Protein AF-A0AAW2RZV4-F1 (afdb_monomer_lite)

Structure (mmCIF, N/CA/C/O backbone):
data_AF-A0AAW2RZV4-F1
#
_entry.id   AF-A0AAW2RZV4-F1
#
loop_
_atom_site.group_PDB
_atom_site.id
_atom_site.type_symbol
_atom_site.label_atom_id
_atom_site.label_alt_id
_atom_site.label_comp_id
_atom_site.label_asym_id
_atom_site.label_entity_id
_atom_site.label_seq_id
_atom_site.pdbx_PDB_ins_code
_atom_site.Cartn_x
_atom_site.Cartn_y
_atom_site.Cartn_z
_atom_site.occupancy
_atom_site.B_iso_or_equiv
_atom_site.auth_seq_id
_atom_site.auth_comp_id
_atom_site.auth_asym_id
_atom_site.auth_atom_id
_atom_site.pdbx_PDB_model_num
ATOM 1 N N . MET A 1 1 ? -3.077 7.391 12.873 1.00 54.28 1 MET A N 1
ATOM 2 C CA . MET A 1 1 ? -4.178 7.948 13.692 1.00 54.28 1 MET A CA 1
ATOM 3 C C . MET A 1 1 ? -4.314 7.131 14.976 1.00 54.28 1 MET A C 1
ATOM 5 O O . MET A 1 1 ? -4.955 6.090 14.936 1.00 54.28 1 MET A O 1
ATOM 9 N N . PRO A 1 2 ? -3.688 7.550 16.088 1.00 67.94 2 PRO A N 1
ATOM 10 C CA . PRO A 1 2 ? -3.697 6.785 17.342 1.00 67.94 2 PRO A CA 1
ATOM 11 C C . PRO A 1 2 ? -5.075 6.749 18.022 1.00 67.94 2 PRO A C 1
ATOM 13 O O . PRO A 1 2 ? -5.422 5.742 18.627 1.00 67.94 2 PRO A O 1
ATOM 16 N N . THR A 1 3 ? -5.886 7.797 17.849 1.00 74.25 3 THR A N 1
ATOM 17 C CA . THR A 1 3 ? -7.241 7.918 18.418 1.00 74.25 3 THR A CA 1
ATOM 18 C C . THR A 1 3 ? -8.205 6.838 17.929 1.00 74.25 3 THR A C 1
ATOM 20 O O . THR A 1 3 ? -9.014 6.329 18.693 1.00 74.25 3 THR A O 1
ATOM 23 N N . ILE A 1 4 ? -8.103 6.441 16.660 1.00 71.94 4 ILE A N 1
ATOM 24 C CA . ILE A 1 4 ? -8.940 5.374 16.095 1.00 71.94 4 ILE A CA 1
ATOM 25 C C . ILE A 1 4 ? -8.493 4.011 16.635 1.00 71.94 4 ILE A C 1
ATOM 27 O O . ILE A 1 4 ? -9.319 3.169 16.976 1.00 71.94 4 ILE A O 1
ATOM 31 N N . THR A 1 5 ? -7.183 3.794 16.756 1.00 69.06 5 THR A N 1
ATOM 32 C CA . THR A 1 5 ? -6.635 2.541 17.280 1.00 69.06 5 THR A CA 1
ATOM 33 C C . THR A 1 5 ? -6.980 2.345 18.760 1.00 69.06 5 THR A C 1
ATOM 35 O O . THR A 1 5 ? -7.337 1.233 19.141 1.00 69.06 5 THR A O 1
ATOM 38 N N . SER A 1 6 ? -6.941 3.403 19.580 1.00 74.19 6 SER A N 1
ATOM 39 C CA . SER A 1 6 ? -7.312 3.331 21.001 1.00 74.19 6 SER A CA 1
ATOM 40 C C . SER A 1 6 ? -8.800 3.067 21.221 1.00 74.19 6 SER A C 1
ATOM 42 O O . SER A 1 6 ? -9.150 2.320 22.129 1.00 74.19 6 SER A O 1
ATOM 44 N N . GLU A 1 7 ? -9.669 3.645 20.387 1.00 72.38 7 GLU A N 1
ATOM 45 C CA . GLU A 1 7 ? -11.123 3.439 20.455 1.00 72.38 7 GLU A CA 1
ATOM 46 C C . GLU A 1 7 ? -11.537 2.026 20.013 1.00 72.38 7 GLU A C 1
ATOM 48 O O . GLU A 1 7 ? -12.475 1.458 20.566 1.00 72.38 7 GLU A O 1
ATOM 53 N N . ILE A 1 8 ? -10.847 1.440 19.026 1.00 74.44 8 ILE A N 1
ATOM 54 C CA . ILE A 1 8 ? -11.204 0.124 18.467 1.00 74.44 8 ILE A CA 1
ATOM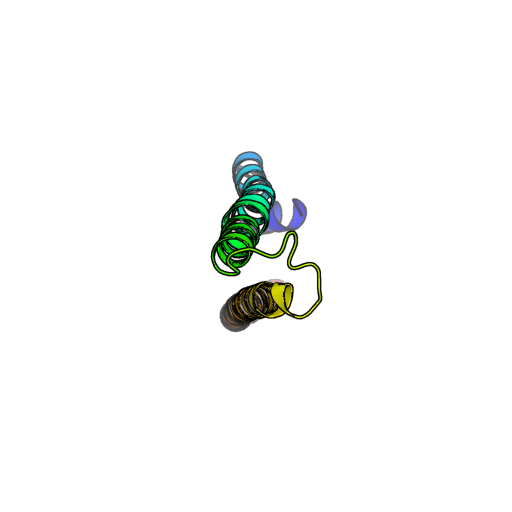 55 C C . ILE A 1 8 ? -10.580 -1.035 19.257 1.00 74.44 8 ILE A C 1
ATOM 57 O O . ILE A 1 8 ? -11.241 -2.049 19.470 1.00 74.44 8 ILE A O 1
ATOM 61 N N . PHE A 1 9 ? -9.316 -0.913 19.676 1.00 69.31 9 PHE A N 1
ATOM 62 C CA . PHE A 1 9 ? -8.557 -2.013 20.292 1.00 69.31 9 PHE A CA 1
ATOM 63 C C . PHE A 1 9 ? -8.308 -1.835 21.796 1.00 69.31 9 PHE A C 1
ATOM 65 O O . PHE A 1 9 ? -7.799 -2.747 22.448 1.00 69.31 9 PHE A O 1
ATOM 72 N N . GLY A 1 10 ? -8.671 -0.682 22.363 1.00 72.25 10 GLY A N 1
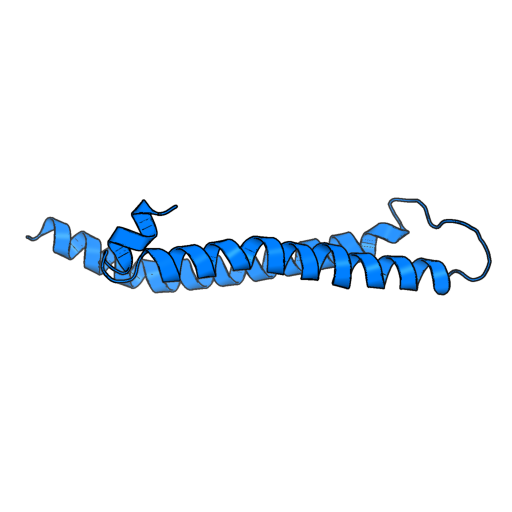ATOM 73 C CA . GLY A 1 10 ? -8.368 -0.340 23.748 1.00 72.25 10 GLY A CA 1
ATOM 74 C C . GLY A 1 10 ? -6.907 0.072 23.960 1.00 72.25 10 GLY A C 1
ATOM 75 O O . GLY A 1 10 ? -6.044 -0.044 23.088 1.00 72.25 10 GLY A O 1
ATOM 76 N N . VAL A 1 11 ? -6.616 0.583 25.155 1.00 75.94 11 VAL A N 1
ATOM 77 C CA . VAL A 1 11 ? -5.319 1.207 25.478 1.00 75.94 11 VAL A CA 1
ATOM 78 C C . VAL A 1 11 ? -4.219 0.212 25.861 1.00 75.94 11 VAL A C 1
ATOM 80 O O . VAL A 1 11 ? -3.042 0.555 25.802 1.00 75.94 11 VAL A O 1
ATOM 83 N N . GLN A 1 12 ? -4.573 -1.030 26.209 1.00 75.94 12 GLN A N 1
ATOM 84 C CA . GLN A 1 12 ? -3.645 -1.982 26.836 1.00 75.94 12 GLN A CA 1
ATOM 85 C C . GLN A 1 12 ? -2.481 -2.413 25.921 1.00 75.94 12 GLN A C 1
ATOM 87 O O . GLN A 1 12 ? -1.381 -2.639 26.409 1.00 75.94 12 GLN A O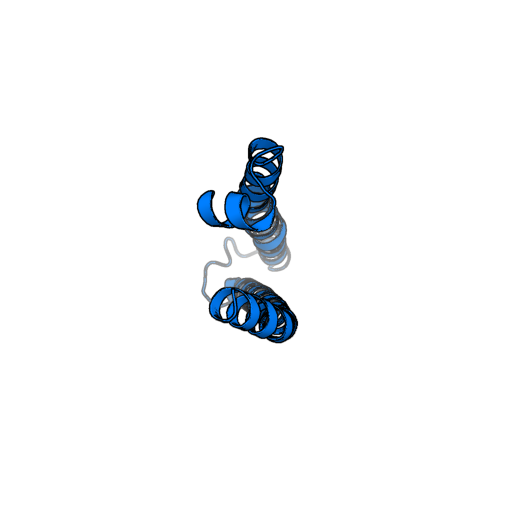 1
ATOM 92 N N . HIS A 1 13 ? -2.692 -2.484 24.600 1.00 79.19 13 HIS A N 1
ATOM 93 C CA . HIS A 1 13 ? -1.661 -2.873 23.618 1.00 79.19 13 HIS A CA 1
ATOM 94 C C . HIS A 1 13 ? -1.511 -1.857 22.471 1.00 79.19 13 HIS A C 1
ATOM 96 O O . HIS A 1 13 ? -1.064 -2.198 21.373 1.00 79.19 13 HIS A O 1
ATOM 102 N N . MET A 1 14 ? -1.880 -0.593 22.706 1.00 80.44 14 MET A N 1
ATOM 103 C CA . MET A 1 14 ? -1.928 0.438 21.660 1.00 80.44 14 MET A CA 1
ATOM 104 C C . MET A 1 14 ? -0.568 0.667 20.980 1.00 80.44 14 MET A C 1
ATOM 106 O O . MET A 1 14 ? -0.511 0.842 19.763 1.00 80.44 14 MET A O 1
ATOM 110 N N . GLY A 1 15 ? 0.526 0.630 21.751 1.00 82.19 15 GLY A N 1
ATOM 111 C CA . GLY A 1 15 ? 1.883 0.862 21.247 1.00 82.19 15 GLY A CA 1
ATOM 112 C C . GLY A 1 15 ? 2.322 -0.169 20.205 1.00 82.19 15 GLY A C 1
ATOM 113 O O . GLY A 1 15 ? 2.812 0.206 19.140 1.00 82.19 15 GLY A O 1
ATOM 114 N N . THR A 1 16 ? 2.081 -1.458 20.464 1.00 85.06 16 THR A N 1
ATOM 115 C CA . THR A 1 16 ? 2.424 -2.543 19.533 1.00 85.06 16 THR A CA 1
ATOM 116 C C . THR A 1 16 ? 1.612 -2.436 18.248 1.00 85.06 16 THR A C 1
ATOM 118 O O . THR A 1 16 ? 2.190 -2.447 17.166 1.00 85.06 16 THR A O 1
ATOM 121 N N . ILE A 1 17 ? 0.293 -2.243 18.358 1.00 84.81 17 ILE A N 1
ATOM 122 C CA . ILE A 1 17 ? -0.612 -2.161 17.200 1.00 84.81 17 ILE A CA 1
ATOM 123 C C . ILE A 1 17 ? -0.258 -0.960 16.314 1.00 84.81 17 ILE A C 1
ATOM 125 O O . ILE A 1 17 ? -0.182 -1.085 15.091 1.00 84.81 17 ILE A O 1
ATOM 129 N N . TYR A 1 18 ? -0.007 0.204 16.921 1.00 84.94 18 TYR A N 1
ATOM 130 C CA . TYR A 1 18 ? 0.388 1.399 16.179 1.00 84.94 18 TYR A CA 1
ATOM 131 C C . TYR A 1 18 ? 1.716 1.200 15.447 1.00 84.94 18 TYR A C 1
ATOM 133 O O . TYR A 1 18 ? 1.820 1.569 14.279 1.00 84.94 18 TYR A O 1
ATOM 141 N N . ASN A 1 19 ? 2.704 0.581 16.097 1.00 88.31 19 ASN A N 1
ATOM 142 C CA . ASN A 1 19 ? 4.000 0.322 15.480 1.00 88.31 19 ASN A CA 1
ATOM 143 C C . ASN A 1 19 ? 3.874 -0.643 14.286 1.00 88.31 19 ASN A C 1
ATOM 145 O O . ASN A 1 19 ? 4.415 -0.377 13.217 1.00 88.31 19 ASN A O 1
ATOM 149 N N . THR A 1 20 ? 3.066 -1.705 14.400 1.00 87.88 20 THR A N 1
ATOM 150 C CA . THR A 1 20 ? 2.817 -2.626 13.276 1.00 87.88 20 THR A CA 1
ATOM 151 C C . THR A 1 20 ? 2.181 -1.918 12.074 1.00 87.88 20 THR A C 1
ATOM 153 O O . THR A 1 20 ? 2.610 -2.122 10.939 1.00 87.88 20 THR A O 1
ATOM 156 N N . ILE A 1 21 ? 1.196 -1.040 12.305 1.00 87.12 21 ILE A N 1
ATOM 157 C CA . ILE A 1 21 ? 0.566 -0.242 11.237 1.00 87.12 21 ILE A CA 1
ATOM 158 C C . ILE A 1 21 ? 1.565 0.764 10.648 1.00 87.12 21 ILE A C 1
ATOM 160 O O . ILE A 1 21 ? 1.601 0.964 9.435 1.00 87.12 21 ILE A O 1
ATOM 164 N N . ALA A 1 22 ? 2.393 1.386 11.490 1.00 89.19 22 ALA A N 1
ATOM 165 C CA . ALA A 1 22 ? 3.395 2.350 11.055 1.00 89.19 22 ALA A CA 1
ATOM 166 C C . ALA A 1 22 ? 4.460 1.708 10.153 1.00 89.19 22 ALA A C 1
ATOM 168 O O . ALA A 1 22 ? 4.857 2.333 9.174 1.00 89.19 22 ALA A O 1
ATOM 169 N N . VAL A 1 23 ? 4.866 0.461 10.428 1.00 92.56 23 VAL A N 1
ATOM 170 C CA . VAL A 1 23 ? 5.825 -0.305 9.607 1.00 92.56 23 VAL A CA 1
ATOM 171 C C . VAL A 1 23 ? 5.231 -0.751 8.267 1.00 92.56 23 VAL A C 1
ATOM 173 O O . VAL A 1 23 ? 5.962 -0.873 7.284 1.00 92.56 23 VAL A O 1
ATOM 176 N N . ALA A 1 24 ? 3.913 -0.939 8.172 1.00 89.94 24 ALA A N 1
ATOM 177 C CA . ALA A 1 24 ? 3.273 -1.335 6.917 1.00 89.94 24 ALA A CA 1
ATOM 178 C C . ALA A 1 24 ? 3.486 -0.305 5.790 1.00 89.94 24 ALA A C 1
ATOM 180 O O . ALA A 1 24 ? 3.639 -0.678 4.629 1.00 89.94 24 ALA A O 1
ATOM 181 N N . ASN A 1 25 ? 3.539 0.984 6.131 1.00 89.00 25 ASN A N 1
ATOM 182 C CA . ASN A 1 25 ? 3.674 2.073 5.164 1.00 89.00 25 ASN A CA 1
ATOM 183 C C . ASN A 1 25 ? 5.047 2.098 4.442 1.00 89.00 25 ASN A C 1
ATOM 185 O O . ASN A 1 25 ? 5.071 2.034 3.210 1.00 89.00 25 ASN A O 1
ATOM 189 N N . PRO A 1 26 ? 6.202 2.118 5.146 1.00 93.12 26 PRO A N 1
ATOM 190 C CA . PRO A 1 26 ? 7.509 2.014 4.498 1.00 93.12 26 PRO A CA 1
ATOM 191 C C . PRO A 1 26 ? 7.707 0.661 3.808 1.00 93.12 26 PRO A C 1
ATOM 193 O O . PRO A 1 26 ? 8.313 0.618 2.740 1.00 93.12 26 PRO A O 1
ATOM 196 N N . LEU A 1 27 ? 7.162 -0.430 4.359 1.00 93.25 27 LEU A N 1
ATOM 197 C CA . LEU A 1 27 ? 7.254 -1.751 3.737 1.00 93.25 27 LEU A CA 1
ATOM 198 C C . LEU A 1 27 ? 6.529 -1.788 2.383 1.00 93.25 27 LEU A C 1
ATOM 200 O O . LEU A 1 27 ? 7.095 -2.244 1.390 1.00 93.25 27 LEU A O 1
ATOM 204 N N . GLY A 1 28 ? 5.304 -1.260 2.326 1.00 89.19 28 GLY A N 1
ATOM 205 C CA . GLY A 1 28 ? 4.528 -1.160 1.092 1.00 89.19 28 GLY A CA 1
ATOM 206 C C . GLY A 1 28 ? 5.219 -0.283 0.051 1.00 89.19 28 GLY A C 1
ATOM 207 O O . GLY A 1 28 ? 5.372 -0.705 -1.094 1.00 89.19 28 GLY A O 1
ATOM 208 N N . SER A 1 29 ? 5.705 0.894 0.460 1.00 90.38 29 SER A N 1
ATOM 209 C CA . SER A 1 29 ? 6.439 1.802 -0.429 1.00 90.38 29 SER A CA 1
ATOM 210 C C . SER A 1 29 ? 7.712 1.164 -0.987 1.00 90.38 29 SER A C 1
ATOM 212 O O . SER A 1 29 ? 7.968 1.263 -2.185 1.00 90.38 29 SER A O 1
ATOM 214 N N . TYR A 1 30 ? 8.478 0.449 -0.159 1.00 93.12 30 TYR A N 1
ATOM 215 C CA . TYR A 1 30 ? 9.689 -0.240 -0.599 1.00 93.12 30 TYR A CA 1
ATOM 216 C C . TYR A 1 30 ? 9.383 -1.350 -1.613 1.00 93.12 30 TYR A C 1
ATOM 218 O O . TYR A 1 30 ? 10.024 -1.429 -2.661 1.00 93.12 30 TYR A O 1
ATOM 226 N N . ILE A 1 31 ? 8.379 -2.188 -1.344 1.00 91.50 31 ILE A N 1
ATOM 227 C CA . ILE A 1 31 ? 8.022 -3.294 -2.240 1.00 91.50 31 ILE A CA 1
ATOM 228 C C . ILE A 1 31 ? 7.510 -2.760 -3.582 1.00 91.50 31 ILE A C 1
ATOM 230 O O . ILE A 1 31 ? 8.018 -3.166 -4.626 1.00 91.50 31 ILE A O 1
ATOM 234 N N . LEU A 1 32 ? 6.542 -1.839 -3.571 1.00 85.25 32 LEU A N 1
ATOM 235 C CA . LEU A 1 32 ? 5.957 -1.290 -4.797 1.00 85.25 32 LEU A CA 1
ATOM 236 C C . LEU A 1 32 ? 6.951 -0.422 -5.570 1.00 85.25 32 LEU A C 1
ATOM 238 O O . LEU A 1 32 ? 7.152 -0.640 -6.760 1.00 85.25 32 LEU A O 1
ATOM 242 N N . SER A 1 33 ? 7.594 0.536 -4.906 1.00 84.88 33 SER A N 1
ATOM 243 C CA . SER A 1 33 ? 8.419 1.530 -5.598 1.00 84.88 33 SER A CA 1
ATOM 244 C C . SER A 1 33 ? 9.794 0.993 -5.973 1.00 84.88 33 SER A C 1
ATOM 246 O O . SER A 1 33 ? 10.252 1.207 -7.088 1.00 84.88 33 SER A O 1
ATOM 248 N N . VAL A 1 34 ? 10.467 0.282 -5.065 1.00 83.25 34 VAL A N 1
ATOM 249 C CA . VAL A 1 34 ? 11.853 -0.153 -5.303 1.00 83.25 34 VAL A CA 1
ATOM 250 C C . VAL A 1 34 ? 11.884 -1.512 -5.986 1.00 83.25 34 VAL A C 1
ATOM 252 O O . VAL A 1 34 ? 12.600 -1.696 -6.964 1.00 83.25 34 VAL A O 1
ATOM 255 N N . ARG A 1 35 ? 11.108 -2.481 -5.488 1.00 85.56 35 ARG A N 1
ATOM 256 C CA . ARG A 1 35 ? 11.172 -3.855 -6.000 1.00 85.56 35 ARG A CA 1
ATOM 257 C C . ARG A 1 35 ? 10.386 -4.030 -7.293 1.00 85.56 35 ARG A C 1
ATOM 259 O O . ARG A 1 35 ? 10.905 -4.642 -8.212 1.00 85.56 35 ARG A O 1
ATOM 266 N N . VAL A 1 36 ? 9.147 -3.542 -7.354 1.00 86.31 36 VAL A N 1
ATOM 267 C CA . VAL A 1 36 ? 8.270 -3.765 -8.515 1.00 86.31 36 VAL A CA 1
ATOM 268 C C . VAL A 1 36 ? 8.587 -2.778 -9.632 1.00 86.31 36 VAL A C 1
ATOM 270 O O . VAL A 1 36 ? 8.958 -3.211 -10.718 1.00 86.31 36 VAL A O 1
ATOM 273 N N . ILE A 1 37 ? 8.484 -1.471 -9.372 1.00 84.69 37 ILE A N 1
ATOM 274 C CA . ILE A 1 37 ? 8.720 -0.455 -10.410 1.00 84.69 37 ILE A CA 1
ATOM 275 C C . ILE A 1 37 ? 10.180 -0.491 -10.871 1.00 84.69 37 ILE A C 1
ATOM 277 O O . ILE A 1 37 ? 10.420 -0.516 -12.072 1.00 84.69 37 ILE A O 1
ATOM 281 N N . GLY A 1 38 ? 11.139 -0.576 -9.941 1.00 83.31 38 GLY A N 1
ATOM 282 C CA . GLY A 1 38 ? 12.564 -0.678 -10.277 1.00 83.31 38 GLY A CA 1
ATOM 283 C C . GLY A 1 38 ? 12.902 -1.913 -11.117 1.00 83.31 38 GLY A C 1
ATOM 284 O O . GLY A 1 38 ? 13.537 -1.785 -12.154 1.00 83.31 38 GLY A O 1
ATOM 285 N N . TYR A 1 39 ? 12.412 -3.104 -10.745 1.00 83.12 39 TYR A N 1
ATOM 286 C CA . TYR A 1 39 ? 12.699 -4.326 -11.511 1.00 83.12 39 TYR A CA 1
ATOM 287 C C . TYR A 1 39 ? 12.090 -4.313 -12.914 1.00 83.12 39 TYR A C 1
ATOM 289 O O . TYR A 1 39 ? 12.705 -4.812 -13.852 1.00 83.12 39 TYR A O 1
ATOM 297 N N . ILE A 1 40 ? 10.87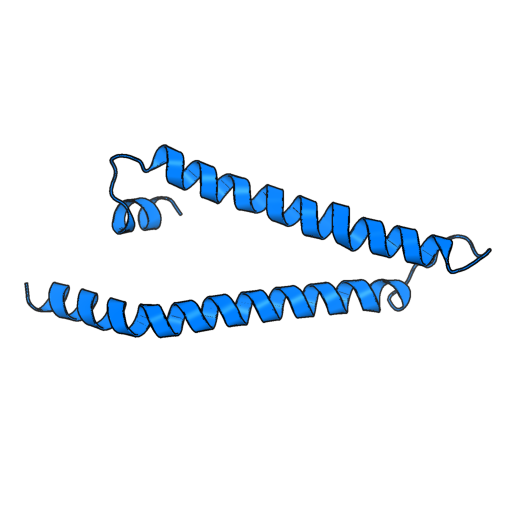1 -3.784 -13.059 1.00 81.06 40 ILE A N 1
ATOM 298 C CA . ILE A 1 40 ? 10.200 -3.690 -14.361 1.00 81.06 40 ILE A CA 1
ATOM 299 C C . ILE A 1 40 ? 10.908 -2.666 -15.2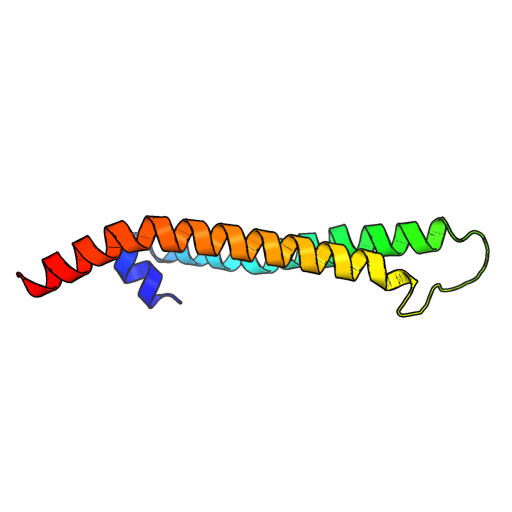47 1.00 81.06 40 ILE A C 1
ATOM 301 O O . ILE A 1 40 ? 11.135 -2.947 -16.419 1.00 81.06 40 ILE A O 1
ATOM 305 N N . TYR A 1 41 ? 11.323 -1.535 -14.674 1.00 75.12 41 TYR A N 1
ATOM 306 C CA . TYR A 1 41 ? 12.091 -0.516 -15.381 1.00 75.12 41 TYR A CA 1
ATOM 307 C C . TYR A 1 41 ? 13.439 -1.068 -15.883 1.00 75.12 41 TYR A C 1
ATOM 309 O O . TYR A 1 41 ? 13.699 -1.034 -17.083 1.00 75.12 41 TYR A O 1
ATOM 317 N N . ASP A 1 42 ? 14.228 -1.707 -15.011 1.00 78.12 42 ASP A N 1
ATOM 318 C CA . ASP A 1 42 ? 15.515 -2.324 -15.383 1.00 78.12 42 ASP A CA 1
ATOM 319 C C . ASP A 1 42 ? 15.348 -3.462 -16.419 1.00 78.12 42 ASP A C 1
ATOM 321 O O . ASP A 1 42 ? 16.207 -3.708 -17.275 1.00 78.12 42 ASP A O 1
ATOM 325 N N . ARG A 1 43 ? 14.229 -4.196 -16.357 1.00 76.06 43 ARG A N 1
ATOM 326 C CA . ARG A 1 43 ? 13.871 -5.237 -17.337 1.00 76.06 43 ARG A CA 1
ATOM 327 C C . ARG A 1 43 ? 13.555 -4.657 -18.709 1.00 76.06 43 ARG A C 1
ATOM 329 O O . ARG A 1 43 ? 13.944 -5.258 -19.704 1.00 76.06 43 ARG A O 1
ATOM 336 N N . GLU A 1 44 ? 12.832 -3.547 -18.776 1.00 70.69 44 GLU A N 1
ATOM 337 C CA . GLU A 1 44 ? 12.507 -2.903 -20.050 1.00 70.69 44 GLU A CA 1
ATOM 338 C C . GLU A 1 44 ? 13.752 -2.273 -20.687 1.00 70.69 44 GLU A C 1
ATOM 340 O O . GLU A 1 44 ? 13.988 -2.487 -21.875 1.00 70.69 44 GLU A O 1
ATOM 345 N N . GLU A 1 45 ? 14.627 -1.645 -19.891 1.00 64.88 45 GLU A N 1
ATOM 346 C CA . GLU A 1 45 ? 15.914 -1.120 -20.375 1.00 64.88 45 GLU A CA 1
ATOM 347 C C . GLU A 1 45 ? 16.848 -2.211 -20.931 1.00 64.88 45 GLU A C 1
ATOM 349 O O . GLU A 1 45 ? 17.634 -1.952 -21.841 1.00 64.88 45 GLU A O 1
ATOM 354 N N . SER A 1 46 ? 16.770 -3.441 -20.412 1.00 64.19 46 SER A N 1
ATOM 355 C CA . SER A 1 46 ? 17.601 -4.567 -20.873 1.00 64.19 46 SER A CA 1
ATOM 356 C C . SER A 1 46 ? 17.021 -5.334 -22.068 1.00 64.19 46 SER A C 1
ATOM 358 O O . SER A 1 46 ? 17.772 -6.007 -22.778 1.00 64.19 46 SER A O 1
ATOM 360 N N . LEU A 1 47 ? 15.708 -5.251 -22.304 1.00 61.84 47 LEU A N 1
ATOM 361 C CA . LEU A 1 47 ? 15.030 -5.884 -23.442 1.00 61.84 47 LEU A CA 1
ATOM 362 C C . LEU A 1 47 ? 15.069 -5.016 -24.709 1.00 61.84 47 LEU A C 1
ATOM 364 O O . LEU A 1 47 ? 15.073 -5.565 -25.813 1.00 61.84 47 LEU A O 1
ATOM 368 N N . GLU A 1 48 ? 15.157 -3.690 -24.579 1.00 58.69 48 GLU A N 1
ATOM 369 C CA . GLU A 1 48 ? 15.434 -2.780 -25.698 1.00 58.69 48 GLU A CA 1
ATOM 370 C C . GLU A 1 48 ? 16.940 -2.763 -26.019 1.00 58.69 48 GLU A C 1
ATOM 372 O O . GLU A 1 48 ? 17.687 -1.838 -25.704 1.00 58.69 48 GLU A O 1
ATOM 377 N N . VAL A 1 49 ? 17.401 -3.857 -26.631 1.00 52.41 49 VAL A N 1
ATOM 378 C CA . VAL A 1 49 ? 18.793 -4.118 -27.024 1.00 52.41 49 VAL A CA 1
ATOM 379 C C . VAL A 1 49 ? 19.380 -2.957 -27.847 1.00 52.41 49 VAL A C 1
ATOM 381 O O . VAL A 1 49 ? 19.199 -2.884 -29.059 1.00 52.41 49 VAL A O 1
ATOM 384 N N . GLY A 1 50 ? 20.159 -2.085 -27.199 1.00 54.12 50 GLY A N 1
ATOM 385 C CA . GLY A 1 50 ? 21.188 -1.272 -27.861 1.00 54.12 50 GLY A CA 1
ATOM 386 C C . GLY A 1 50 ? 20.948 0.235 -28.000 1.00 54.12 50 GLY A C 1
ATOM 387 O O . GLY A 1 50 ? 21.839 0.911 -28.513 1.00 54.12 50 GLY A O 1
ATOM 388 N N . SER A 1 51 ? 19.836 0.798 -27.523 1.00 46.84 51 SER A N 1
ATOM 389 C CA . SER A 1 51 ? 19.676 2.257 -27.416 1.00 46.84 51 SER A CA 1
ATOM 390 C C . SER A 1 51 ? 19.647 2.677 -25.953 1.00 46.84 51 SER A C 1
ATOM 392 O O . SER A 1 51 ? 18.682 2.437 -25.238 1.00 46.84 51 SER A O 1
ATOM 394 N N . SER A 1 52 ? 20.730 3.307 -25.511 1.00 54.97 52 SER A N 1
ATOM 395 C CA . SER A 1 52 ? 20.854 3.970 -24.216 1.00 54.97 52 SER A CA 1
ATOM 396 C C . SER A 1 52 ? 19.605 4.798 -23.870 1.00 54.97 52 SER A C 1
ATOM 398 O O . SER A 1 52 ? 19.322 5.783 -24.552 1.00 54.97 52 SER A O 1
ATOM 400 N N . SER A 1 53 ? 18.931 4.410 -22.781 1.00 58.06 53 SER A N 1
ATOM 401 C CA . SER A 1 53 ? 17.864 5.138 -22.075 1.00 58.06 53 SER A CA 1
ATOM 402 C C . SER A 1 53 ? 16.498 5.198 -22.779 1.00 58.06 53 SER A C 1
ATOM 404 O O . SER A 1 53 ? 16.200 6.144 -23.509 1.00 58.06 53 SER A O 1
ATOM 406 N N . CYS A 1 54 ? 15.606 4.251 -22.457 1.00 59.59 54 CYS A N 1
ATOM 407 C CA . CYS A 1 54 ? 14.170 4.357 -22.747 1.00 59.59 54 CYS A CA 1
ATOM 408 C C . CYS A 1 54 ? 13.514 5.401 -21.819 1.00 59.59 54 CYS A C 1
ATOM 410 O O . CYS A 1 54 ? 12.782 5.096 -20.879 1.00 59.59 54 CYS A O 1
ATOM 412 N N . ASN A 1 55 ? 13.794 6.677 -22.076 1.00 62.09 55 ASN A N 1
ATOM 413 C CA . ASN A 1 55 ? 13.226 7.794 -21.332 1.00 62.09 55 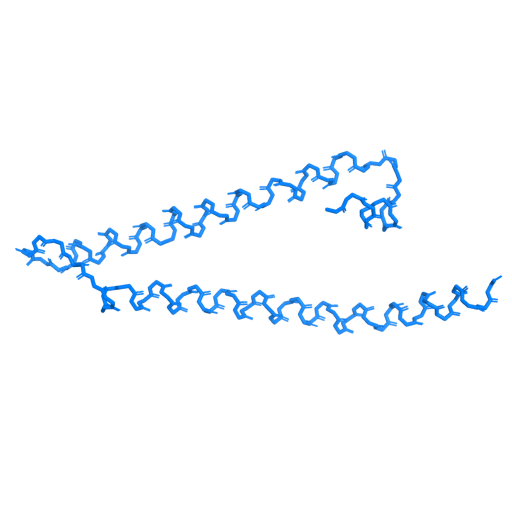ASN A CA 1
ATOM 414 C C . ASN A 1 55 ? 11.940 8.272 -22.012 1.00 62.09 55 ASN A C 1
ATOM 416 O O . ASN A 1 55 ? 11.979 8.926 -23.054 1.00 62.09 55 ASN A O 1
ATOM 420 N N . GLY A 1 56 ? 10.778 7.991 -21.417 1.00 65.12 56 GLY A N 1
ATOM 421 C CA . GLY A 1 56 ? 9.527 8.575 -21.897 1.00 65.12 56 GLY A CA 1
ATOM 422 C C . GLY A 1 56 ? 8.251 7.960 -21.338 1.00 65.12 56 GLY A C 1
ATOM 423 O O . GLY A 1 56 ? 8.243 6.907 -20.703 1.00 65.12 56 GLY A O 1
ATOM 424 N N . ALA A 1 57 ? 7.128 8.613 -21.642 1.00 65.12 57 ALA A N 1
ATOM 425 C CA . ALA A 1 57 ? 5.784 8.167 -21.268 1.00 65.12 57 ALA A CA 1
ATOM 426 C C . ALA A 1 57 ? 5.392 6.799 -21.867 1.00 65.12 57 ALA A C 1
ATOM 428 O O . ALA A 1 57 ? 4.412 6.198 -21.428 1.00 65.12 57 ALA A O 1
ATOM 429 N N . HIS A 1 58 ? 6.131 6.314 -22.873 1.00 66.69 58 HIS A N 1
ATOM 430 C CA . HIS A 1 58 ? 5.890 5.015 -23.494 1.00 66.69 58 HIS A CA 1
ATOM 431 C C . HIS A 1 58 ? 6.421 3.854 -22.635 1.00 66.69 58 HIS A C 1
ATOM 433 O O . HIS A 1 58 ? 5.636 2.961 -22.330 1.00 66.69 58 HIS A O 1
ATOM 439 N N . CYS A 1 59 ? 7.673 3.925 -22.153 1.00 70.19 59 CYS A N 1
ATOM 440 C CA . CYS A 1 59 ? 8.245 2.932 -21.223 1.00 70.19 59 CYS A CA 1
ATOM 441 C C . CYS A 1 59 ? 7.472 2.884 -19.897 1.00 70.19 59 CYS A C 1
ATOM 443 O O . CYS A 1 59 ? 7.059 1.839 -19.411 1.00 70.19 59 CYS A O 1
ATOM 445 N N . PHE A 1 60 ? 7.137 4.046 -19.327 1.00 74.12 60 PHE A N 1
ATOM 446 C CA . PHE A 1 60 ? 6.427 4.076 -18.043 1.00 74.12 60 PHE A CA 1
ATOM 447 C C . PHE A 1 60 ? 4.960 3.623 -18.106 1.00 74.12 60 PHE A C 1
ATOM 449 O O . PHE A 1 60 ? 4.325 3.481 -17.057 1.00 74.12 60 PHE A O 1
ATOM 456 N N . ARG A 1 61 ? 4.393 3.382 -19.296 1.00 80.25 61 ARG A N 1
ATOM 457 C CA . ARG A 1 61 ? 2.977 3.013 -19.448 1.00 80.25 61 ARG A CA 1
ATOM 458 C C . ARG A 1 61 ? 2.635 1.734 -18.680 1.00 80.25 61 ARG A C 1
ATOM 460 O O . ARG A 1 61 ? 1.577 1.680 -18.052 1.00 80.25 61 ARG A O 1
ATOM 467 N N . LEU A 1 62 ? 3.521 0.738 -18.699 1.00 79.81 62 LEU A N 1
ATOM 468 C CA . LEU A 1 62 ? 3.323 -0.523 -17.982 1.00 79.81 62 LEU A CA 1
ATOM 469 C C . LEU A 1 62 ? 3.347 -0.312 -16.463 1.00 79.81 62 LEU A C 1
ATOM 471 O O . LEU A 1 62 ? 2.422 -0.738 -15.769 1.00 79.81 62 LEU A O 1
ATOM 475 N N . SER A 1 63 ? 4.315 0.451 -15.955 1.00 83.88 63 SER A N 1
ATOM 476 C CA . SER A 1 63 ? 4.390 0.834 -14.538 1.00 83.88 63 SER A CA 1
ATOM 477 C C . SER A 1 63 ? 3.147 1.595 -14.062 1.00 83.88 63 SER A C 1
ATOM 479 O O . SER A 1 63 ? 2.585 1.266 -13.015 1.00 83.88 63 SER A O 1
ATOM 481 N N . PHE A 1 64 ? 2.652 2.566 -14.840 1.00 84.31 64 PHE A N 1
ATOM 482 C CA . PHE A 1 64 ? 1.413 3.284 -14.518 1.00 84.31 64 PHE A CA 1
ATOM 483 C C . PHE A 1 64 ? 0.189 2.366 -14.502 1.00 84.31 64 PHE A C 1
ATOM 485 O O . PHE A 1 64 ? -0.657 2.496 -13.617 1.00 84.31 64 PHE A O 1
ATOM 492 N N . PHE A 1 65 ? 0.095 1.422 -15.442 1.00 88.00 65 PHE A N 1
ATOM 493 C CA . PHE A 1 65 ? -1.010 0.465 -15.477 1.00 88.00 65 PHE A CA 1
ATOM 494 C C . PHE A 1 65 ? -1.012 -0.444 -14.241 1.00 88.00 65 PHE A C 1
ATOM 496 O O . PHE A 1 65 ? -2.062 -0.674 -13.643 1.00 88.00 65 PHE A O 1
ATOM 503 N N . ILE A 1 66 ? 0.163 -0.900 -13.802 1.00 88.25 66 ILE A N 1
ATOM 504 C CA . ILE A 1 66 ? 0.309 -1.720 -12.593 1.00 88.25 66 ILE A CA 1
ATOM 505 C C . ILE A 1 66 ? -0.065 -0.919 -11.345 1.00 88.25 66 ILE A C 1
ATOM 507 O O . ILE A 1 66 ? -0.833 -1.405 -10.515 1.00 88.25 66 ILE A O 1
ATOM 511 N N . LEU A 1 67 ? 0.412 0.323 -11.220 1.00 88.25 67 LEU A N 1
ATOM 512 C CA . LEU A 1 67 ? 0.043 1.202 -10.107 1.00 88.25 67 LEU A CA 1
ATOM 513 C C . LEU A 1 67 ? -1.465 1.469 -10.065 1.00 88.25 67 LEU A C 1
ATOM 515 O O . LEU A 1 67 ? -2.067 1.442 -8.988 1.00 88.25 67 LEU A O 1
ATOM 519 N N . ALA A 1 68 ? -2.085 1.687 -11.227 1.00 92.56 68 ALA A N 1
ATOM 520 C CA . ALA A 1 68 ? -3.526 1.860 -11.343 1.00 92.56 68 ALA A CA 1
ATOM 521 C C . ALA A 1 68 ? -4.279 0.590 -10.923 1.00 92.56 68 ALA A C 1
ATOM 523 O O . ALA A 1 68 ? -5.217 0.676 -10.132 1.00 92.56 68 ALA A O 1
ATOM 524 N N . ALA A 1 69 ? -3.838 -0.587 -11.375 1.00 93.00 69 ALA A N 1
ATOM 525 C CA . ALA A 1 69 ? -4.428 -1.870 -11.003 1.00 93.00 69 ALA A CA 1
ATOM 526 C C . ALA A 1 69 ? -4.314 -2.145 -9.494 1.00 93.00 69 ALA A C 1
ATOM 528 O O . ALA A 1 69 ? -5.300 -2.521 -8.860 1.00 93.00 69 ALA A O 1
ATOM 529 N N . VAL A 1 70 ? -3.144 -1.900 -8.895 1.00 92.19 70 VAL A N 1
ATOM 530 C CA . VAL A 1 70 ? -2.923 -2.077 -7.450 1.00 92.19 70 VAL A CA 1
ATOM 531 C C . VAL A 1 70 ? -3.774 -1.098 -6.642 1.00 92.19 70 VAL A C 1
ATOM 533 O O . VAL A 1 70 ? -4.414 -1.499 -5.670 1.00 92.19 70 VAL A O 1
ATOM 536 N N . SER A 1 71 ? -3.842 0.167 -7.061 1.00 93.56 71 SER A N 1
ATOM 537 C CA . SER A 1 71 ? -4.670 1.183 -6.398 1.00 93.56 71 SER A CA 1
ATOM 538 C C . SER A 1 71 ? -6.159 0.855 -6.502 1.00 93.56 71 SER A C 1
ATOM 540 O O . SER A 1 71 ? -6.891 0.979 -5.521 1.00 93.56 71 SER A O 1
ATOM 542 N N . PHE A 1 72 ? -6.609 0.378 -7.664 1.00 96.25 72 PHE A N 1
ATOM 543 C CA . PHE A 1 72 ? -7.987 -0.051 -7.881 1.00 96.25 72 PHE A CA 1
ATOM 544 C C . PHE A 1 72 ? -8.346 -1.281 -7.040 1.00 96.25 72 PHE A C 1
ATOM 546 O O . PHE A 1 72 ? -9.394 -1.302 -6.396 1.00 96.25 72 PHE A O 1
ATOM 553 N N . ALA A 1 73 ? -7.458 -2.275 -6.967 1.00 95.56 73 ALA A N 1
ATOM 554 C CA . ALA A 1 73 ? -7.630 -3.432 -6.094 1.00 95.56 73 ALA A CA 1
ATOM 555 C C . ALA A 1 73 ? -7.687 -3.016 -4.614 1.00 95.56 73 ALA A C 1
ATOM 557 O O . ALA A 1 73 ? -8.576 -3.453 -3.883 1.00 95.56 73 ALA A O 1
ATOM 558 N N . GLY A 1 74 ? -6.798 -2.115 -4.182 1.00 93.69 74 GLY A N 1
ATOM 559 C CA . GLY A 1 74 ? -6.814 -1.547 -2.834 1.00 93.69 74 GLY A CA 1
ATOM 560 C C . GLY A 1 74 ? -8.125 -0.822 -2.521 1.00 93.69 74 GLY A C 1
ATOM 561 O O . GLY A 1 74 ? -8.721 -1.047 -1.467 1.00 93.69 74 GLY A O 1
ATOM 562 N N . ALA A 1 75 ? -8.625 -0.019 -3.464 1.00 95.62 75 ALA A N 1
ATOM 563 C CA . ALA A 1 75 ? -9.910 0.660 -3.341 1.00 95.62 75 ALA A CA 1
ATOM 564 C C . ALA A 1 75 ? -11.080 -0.331 -3.247 1.00 95.62 75 ALA A C 1
ATOM 566 O O . ALA A 1 75 ? -11.941 -0.162 -2.388 1.00 95.62 75 ALA A O 1
ATOM 567 N N . LEU A 1 76 ? -11.097 -1.392 -4.061 1.00 96.44 76 LEU A N 1
ATOM 568 C CA . LEU A 1 76 ? -12.122 -2.439 -3.996 1.00 96.44 76 LEU A CA 1
ATOM 569 C C . LEU A 1 76 ? -12.121 -3.174 -2.654 1.00 96.44 76 LEU A C 1
ATOM 571 O O . LEU A 1 76 ? -13.187 -3.394 -2.079 1.00 96.44 76 LEU A O 1
ATOM 575 N N . VAL A 1 77 ? -10.945 -3.527 -2.128 1.00 94.81 77 VAL A N 1
ATOM 576 C CA . VAL A 1 77 ? -10.824 -4.174 -0.814 1.00 94.81 77 VAL A CA 1
ATOM 577 C C . VAL A 1 77 ? -11.319 -3.239 0.287 1.00 94.81 77 VAL A C 1
ATOM 579 O O . VAL A 1 77 ? -12.118 -3.660 1.125 1.00 94.81 77 VAL A O 1
ATOM 582 N N . ALA A 1 78 ? -10.916 -1.966 0.261 1.00 92.00 78 ALA A N 1
ATOM 583 C CA . ALA A 1 78 ? -11.383 -0.964 1.217 1.00 92.00 78 ALA A CA 1
ATOM 584 C C . ALA A 1 78 ? -12.905 -0.766 1.140 1.00 92.00 78 ALA A C 1
ATOM 586 O O . ALA A 1 78 ? -13.575 -0.709 2.170 1.00 92.00 78 ALA A O 1
ATOM 587 N N . LEU A 1 79 ? -13.468 -0.729 -0.070 1.00 93.50 79 LEU A N 1
ATOM 588 C CA . LEU A 1 79 ? -14.903 -0.616 -0.316 1.00 93.50 79 LEU A CA 1
ATOM 589 C C . LEU A 1 79 ? -15.656 -1.846 0.215 1.00 93.50 79 LEU A C 1
ATOM 591 O O . LEU A 1 79 ? -16.651 -1.702 0.924 1.00 93.50 79 LEU A O 1
ATOM 595 N N . ALA A 1 80 ? -15.162 -3.056 -0.060 1.00 93.06 80 ALA A N 1
ATOM 596 C CA . ALA A 1 80 ? -15.733 -4.305 0.438 1.00 93.06 80 ALA A CA 1
ATOM 597 C C . ALA A 1 80 ? -15.707 -4.371 1.974 1.00 93.06 80 ALA A C 1
ATOM 599 O O . ALA A 1 80 ? -16.715 -4.718 2.600 1.00 93.06 80 ALA A O 1
ATOM 600 N N . PHE A 1 81 ? -14.585 -3.974 2.584 1.00 88.56 81 PHE A N 1
ATOM 601 C CA . PHE A 1 81 ? -14.476 -3.805 4.031 1.00 88.56 81 PHE A CA 1
ATOM 602 C C . PHE A 1 81 ? -15.481 -2.776 4.537 1.00 88.56 81 PHE A C 1
ATOM 604 O O . PHE A 1 81 ? -16.202 -3.056 5.487 1.00 88.56 81 PHE A O 1
ATOM 611 N N . MET A 1 82 ? -15.603 -1.617 3.891 1.00 87.19 82 MET A N 1
ATOM 612 C CA . MET A 1 82 ? -16.551 -0.583 4.298 1.00 87.19 82 MET A CA 1
ATOM 613 C C . MET A 1 82 ? -17.998 -1.078 4.232 1.00 87.19 82 MET A C 1
ATOM 615 O O . MET A 1 82 ? -18.765 -0.807 5.153 1.00 87.19 82 MET A O 1
ATOM 619 N N . PHE A 1 83 ? -18.383 -1.834 3.202 1.00 87.44 83 PHE A N 1
ATOM 620 C CA . PHE A 1 83 ? -19.722 -2.419 3.105 1.00 87.44 83 PHE A CA 1
ATOM 621 C C . PHE A 1 83 ? -19.993 -3.435 4.218 1.00 87.44 83 PHE A C 1
ATOM 623 O O . PHE A 1 83 ? -21.053 -3.386 4.846 1.00 87.44 83 PHE A O 1
ATOM 630 N N . LYS A 1 84 ? -19.031 -4.317 4.516 1.00 85.50 84 LYS A N 1
ATOM 631 C CA . LYS A 1 84 ? -19.153 -5.285 5.618 1.00 85.50 84 LYS A CA 1
ATOM 632 C C . LYS A 1 84 ? -19.196 -4.594 6.981 1.00 85.50 84 LYS A C 1
ATOM 634 O O . LYS A 1 84 ? -20.042 -4.921 7.814 1.00 85.50 84 LYS A O 1
ATOM 639 N N . THR A 1 85 ? -18.349 -3.592 7.183 1.00 81.56 85 THR A N 1
ATOM 640 C CA . THR A 1 85 ? -18.255 -2.839 8.433 1.00 81.56 85 THR A CA 1
ATOM 641 C C . THR A 1 85 ? -19.440 -1.896 8.615 1.00 81.56 85 THR A C 1
ATOM 643 O O . THR A 1 85 ? -19.892 -1.742 9.742 1.00 81.56 85 THR A O 1
ATOM 646 N N . ARG A 1 86 ? -20.042 -1.336 7.551 1.00 75.06 86 ARG A N 1
ATOM 647 C CA . ARG A 1 86 ? -21.253 -0.490 7.638 1.00 75.06 86 ARG A CA 1
ATOM 648 C C . ARG A 1 86 ? -22.407 -1.195 8.345 1.00 75.06 86 ARG A C 1
ATOM 650 O O . ARG A 1 86 ? -23.093 -0.568 9.151 1.00 75.06 86 ARG A O 1
ATOM 657 N N . ALA A 1 87 ? -22.603 -2.486 8.078 1.00 69.81 87 ALA A N 1
ATOM 658 C CA . ALA A 1 87 ? -23.642 -3.278 8.733 1.00 69.81 87 ALA A CA 1
ATOM 659 C C . ALA A 1 87 ? -23.412 -3.389 10.253 1.00 69.81 87 ALA A C 1
ATOM 661 O O . ALA A 1 87 ? -24.363 -3.339 11.035 1.00 69.81 87 ALA A O 1
ATOM 662 N N . GLN A 1 88 ? -22.153 -3.491 10.688 1.00 65.75 88 GLN A N 1
ATOM 663 C CA . GLN A 1 88 ? -21.802 -3.508 12.109 1.00 65.75 88 GLN A CA 1
ATOM 664 C C . GLN A 1 88 ? -21.782 -2.107 12.735 1.00 65.75 88 GLN A C 1
ATOM 666 O O . GLN A 1 88 ? -22.319 -1.928 13.824 1.00 65.75 88 GLN A O 1
ATOM 671 N N . TYR A 1 89 ? -21.256 -1.095 12.045 1.00 67.31 89 TYR A N 1
ATOM 672 C CA . TYR A 1 89 ? -21.212 0.289 12.521 1.00 67.31 89 TYR A CA 1
ATOM 673 C C . TYR A 1 89 ? -22.616 0.862 12.730 1.00 67.31 89 TYR A C 1
ATOM 675 O O . TYR A 1 89 ? -22.865 1.511 13.740 1.00 67.31 89 TYR A O 1
ATOM 683 N N . GLY A 1 90 ? -23.569 0.544 11.844 1.00 68.19 90 GLY A N 1
ATOM 684 C CA . GLY A 1 90 ? -24.978 0.895 12.040 1.00 68.19 90 GLY A CA 1
ATOM 685 C C . GLY A 1 90 ? -25.577 0.273 13.307 1.00 68.19 90 GLY A C 1
ATOM 686 O O . GLY A 1 90 ? -26.372 0.916 13.990 1.00 68.19 90 GLY A O 1
ATOM 687 N N . ARG A 1 91 ? -25.158 -0.946 13.678 1.00 63.97 91 ARG A N 1
ATOM 688 C CA . ARG A 1 91 ? -25.565 -1.595 14.938 1.00 63.97 91 ARG A CA 1
ATOM 689 C C . ARG A 1 91 ? -24.893 -0.964 16.160 1.00 63.97 91 ARG A C 1
ATOM 691 O O . ARG A 1 91 ? -25.553 -0.814 17.183 1.00 63.97 91 ARG A O 1
ATOM 698 N N . ILE A 1 92 ? -23.617 -0.587 16.062 1.00 69.88 92 ILE A N 1
ATOM 699 C CA . ILE A 1 92 ? -22.856 0.045 17.155 1.00 69.88 92 ILE A CA 1
ATOM 700 C C . ILE A 1 92 ? -23.363 1.469 17.422 1.00 69.88 92 ILE A C 1
ATOM 702 O O . ILE A 1 92 ? -23.632 1.806 18.571 1.00 69.88 92 ILE A O 1
ATOM 706 N N . ILE A 1 93 ? -23.574 2.276 16.377 1.00 71.19 93 ILE A N 1
ATOM 707 C CA . ILE A 1 93 ? -24.139 3.631 16.490 1.00 71.19 93 ILE A CA 1
ATOM 708 C C . ILE A 1 93 ? -25.556 3.577 17.065 1.00 71.19 93 ILE A C 1
ATOM 710 O O . ILE A 1 93 ? -25.869 4.325 17.985 1.00 71.19 93 ILE A O 1
ATOM 714 N N . ARG A 1 94 ? -26.402 2.652 16.585 1.00 65.12 94 ARG A N 1
ATOM 715 C CA . ARG A 1 94 ? -27.762 2.492 17.118 1.00 65.12 94 ARG A CA 1
ATOM 716 C C . ARG A 1 94 ? -27.757 2.080 18.595 1.00 65.12 94 ARG A C 1
ATOM 718 O O . ARG A 1 94 ? -28.597 2.556 19.344 1.00 65.12 94 ARG A O 1
ATOM 725 N N . ARG A 1 95 ? -26.806 1.243 19.029 1.00 64.12 95 ARG A N 1
ATOM 726 C CA . ARG A 1 95 ? -26.622 0.904 20.453 1.00 64.12 95 ARG A CA 1
ATOM 727 C C . ARG A 1 95 ? -26.126 2.088 21.287 1.00 64.12 95 ARG A C 1
ATOM 729 O O . ARG A 1 95 ? -26.643 2.271 22.375 1.00 64.12 95 ARG A O 1
ATOM 736 N N . LYS A 1 96 ? -25.188 2.901 20.782 1.00 65.50 96 LYS A N 1
ATOM 737 C CA . LYS A 1 96 ? -24.716 4.121 21.470 1.00 65.50 96 LYS A CA 1
ATOM 738 C C . LYS A 1 96 ? -25.786 5.218 21.592 1.00 65.50 96 LYS A C 1
ATOM 740 O O . LYS A 1 96 ? -25.636 6.074 22.443 1.00 65.50 96 LYS A O 1
ATOM 745 N N . MET A 1 97 ? -26.822 5.223 20.747 1.00 64.94 97 MET A N 1
ATOM 746 C CA . MET A 1 97 ? -27.957 6.160 20.860 1.00 64.94 97 MET A CA 1
ATOM 747 C C . MET A 1 97 ? -29.077 5.672 21.794 1.00 64.94 97 MET A C 1
ATOM 749 O O . MET A 1 97 ? -29.938 6.464 22.157 1.00 64.94 97 MET A O 1
ATOM 753 N N . LEU A 1 98 ? -29.118 4.374 22.116 1.00 64.81 98 LEU A N 1
ATOM 754 C CA . LEU A 1 98 ? -30.151 3.753 22.959 1.00 64.81 98 LEU A CA 1
ATOM 755 C C . LEU A 1 98 ? -29.690 3.512 24.409 1.00 64.81 98 LEU A C 1
ATOM 757 O O . LEU A 1 98 ? -30.478 3.011 25.208 1.00 64.81 98 LEU A O 1
ATOM 761 N N . ALA A 1 99 ? -28.432 3.826 24.723 1.00 52.91 99 ALA A N 1
ATOM 762 C CA . ALA A 1 99 ? -27.835 3.799 26.057 1.00 52.91 99 ALA A CA 1
ATOM 763 C C . ALA A 1 99 ? -27.483 5.230 26.468 1.00 52.91 99 ALA A C 1
ATOM 765 O O . ALA A 1 99 ? -27.599 5.527 27.674 1.00 52.91 99 ALA A O 1
#

Foldseek 3Di:
DLVVQCVPPNDPCSVVVVVVVVVVVVVVCCCLPPVPQVVLLVVVCVVPPDDPDPDDPVSCVVSVVVVVVVVVVVVVVVVVVCVVVVVVVVVVVVVVVVD

InterPro domains:
  IPR036259 MFS transporter superfamily [G3DSA:1.20.1250.20] (1-91)
  IPR036259 MFS transporter superfamily [SSF103473] (2-87)
  IPR056555 NFD4, C-terminal domain [PF23262] (4-87)

Radius of gyration: 21.09 Å; chains: 1; bounding box: 51×14×55 Å

pLDDT: mean 78.11, std 12.39, range [46.84, 96.44]

Sequence (99 aa):
MPTITSEIFGVQHMGTIYNTIAVANPLGSYILSVRVIGYIYDREESLEVGSSSCNGAHCFRLSFFILAAVSFAGALVALAFMFKTRAQYGRIIRRKMLA

Secondary structure (DSSP, 8-state):
-HHHHHHHH-STTHHHHHHHHHHHHHHHHIIIIIIIIHHHHHHHHHHSTT-S---STTTHHHHHHHHHHHHHHHHHHHHHHHHHHHHHHHHHHHHHHH-

Organism: Sesamum radiatum (NCBI:txid300843)